Protein AF-A0A445BKX5-F1 (afdb_monomer)

Mean predicted aligned error: 14.9 Å

pLDDT: mean 77.37, std 14.46, range [34.22, 92.5]

Structure (mmCIF, N/CA/C/O backbone):
data_AF-A0A445BKX5-F1
#
_entry.id   AF-A0A445BKX5-F1
#
loop_
_atom_site.group_PDB
_atom_site.id
_atom_site.type_symbol
_atom_site.label_atom_id
_atom_site.label_alt_id
_atom_site.label_comp_id
_atom_site.label_asym_id
_atom_site.label_entity_id
_atom_site.label_seq_id
_atom_site.pdbx_PDB_ins_code
_atom_site.Cartn_x
_atom_site.Cartn_y
_atom_site.Cartn_z
_atom_site.occupancy
_atom_site.B_iso_or_equiv
_atom_site.auth_seq_id
_atom_site.auth_comp_id
_atom_site.auth_asym_id
_atom_site.auth_atom_id
_atom_site.pdbx_PDB_model_num
ATOM 1 N N . MET A 1 1 ? -9.440 -12.036 -22.741 1.00 44.53 1 MET A N 1
ATOM 2 C CA . MET A 1 1 ? -8.259 -11.170 -22.621 1.00 44.53 1 MET A CA 1
ATOM 3 C C . MET A 1 1 ? -8.048 -10.610 -24.005 1.00 44.53 1 MET A C 1
ATOM 5 O O . MET A 1 1 ? -7.624 -11.341 -24.894 1.00 44.53 1 MET A O 1
ATOM 9 N N . GLU A 1 2 ? -8.557 -9.405 -24.218 1.00 34.22 2 GLU A N 1
ATOM 10 C CA . GLU A 1 2 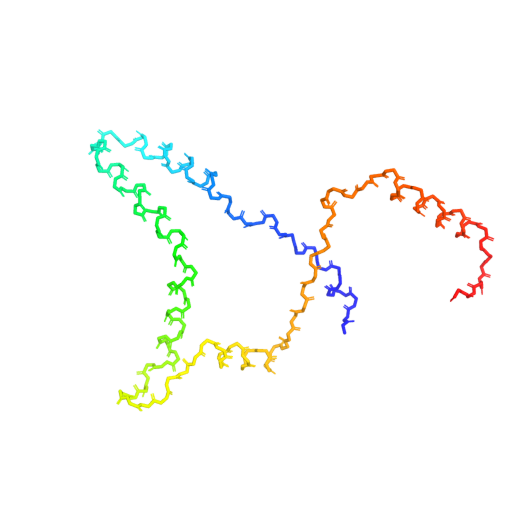? -8.440 -8.712 -25.499 1.00 34.22 2 GLU A CA 1
ATOM 11 C C . GLU A 1 2 ? -6.980 -8.269 -25.677 1.00 34.22 2 GLU A C 1
ATOM 13 O O . GLU A 1 2 ? -6.306 -7.939 -24.702 1.00 34.22 2 GLU A O 1
ATOM 18 N N . LEU A 1 3 ? -6.477 -8.275 -26.915 1.00 40.78 3 LEU A N 1
ATOM 19 C CA . LEU A 1 3 ? -5.092 -7.901 -27.263 1.00 40.78 3 LEU A CA 1
ATOM 20 C C . LEU A 1 3 ? -4.690 -6.498 -26.772 1.00 40.78 3 LEU A C 1
ATOM 22 O O . LEU A 1 3 ? -3.509 -6.222 -26.595 1.00 40.78 3 LEU A O 1
ATOM 26 N N . GLU A 1 4 ? -5.673 -5.636 -26.529 1.00 47.19 4 GLU A N 1
ATOM 27 C CA . GLU A 1 4 ? -5.508 -4.273 -26.022 1.00 47.19 4 GLU A CA 1
ATOM 28 C C . GLU A 1 4 ? -5.044 -4.233 -24.552 1.00 47.19 4 GLU A C 1
ATOM 30 O O . GLU A 1 4 ? -4.301 -3.340 -24.163 1.00 47.19 4 GLU A O 1
ATOM 35 N N . GLU A 1 5 ? -5.389 -5.245 -23.750 1.00 51.12 5 GLU A N 1
ATOM 36 C CA . GLU A 1 5 ? -5.005 -5.353 -22.332 1.00 51.12 5 GLU A CA 1
ATOM 37 C C . GLU A 1 5 ? -3.547 -5.823 -22.160 1.00 51.12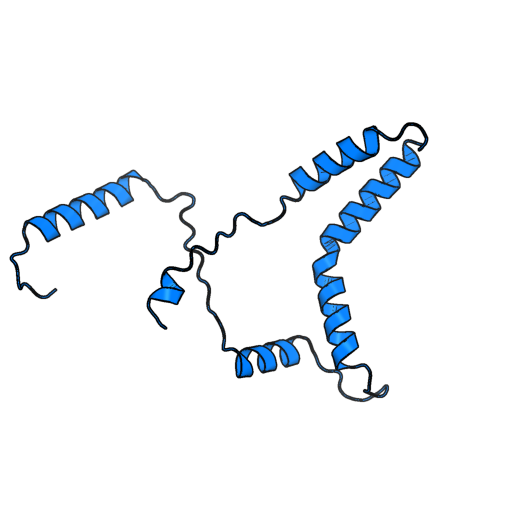 5 GLU A C 1
ATOM 39 O O . GLU A 1 5 ? -2.882 -5.486 -21.187 1.00 51.12 5 GLU A O 1
ATOM 44 N N . VAL A 1 6 ? -3.021 -6.565 -23.143 1.00 48.47 6 VAL A N 1
ATOM 45 C CA . VAL A 1 6 ? -1.618 -7.025 -23.191 1.00 48.47 6 VAL A CA 1
ATOM 46 C C . VAL A 1 6 ? -0.668 -5.901 -23.621 1.00 48.47 6 VAL A C 1
ATOM 48 O O . VAL A 1 6 ? 0.519 -5.940 -23.309 1.00 48.47 6 VAL A O 1
ATOM 51 N N . LEU A 1 7 ? -1.191 -4.904 -24.336 1.00 44.88 7 LEU A N 1
ATOM 52 C CA . LEU A 1 7 ? -0.441 -3.761 -24.856 1.00 44.88 7 LEU A CA 1
ATOM 53 C C . LEU A 1 7 ? -0.597 -2.505 -23.994 1.00 44.88 7 LEU A C 1
ATOM 55 O O . LEU A 1 7 ? -0.148 -1.439 -24.408 1.00 44.88 7 LEU A O 1
ATOM 59 N N . SER A 1 8 ? -1.230 -2.591 -22.818 1.00 51.66 8 SER A N 1
ATOM 60 C CA . SER A 1 8 ? -1.299 -1.432 -21.934 1.00 51.66 8 SER A CA 1
ATOM 61 C C . SER A 1 8 ? 0.110 -1.098 -21.434 1.00 51.66 8 SER A C 1
ATOM 63 O O . SER A 1 8 ? 0.664 -1.821 -20.605 1.00 51.66 8 SER A O 1
ATOM 65 N N . GLU A 1 9 ? 0.671 0.004 -21.930 1.00 46.50 9 GLU A N 1
ATOM 66 C CA . GLU A 1 9 ? 1.935 0.633 -21.512 1.00 46.50 9 GLU A CA 1
ATOM 67 C C . GLU A 1 9 ? 1.814 1.268 -20.112 1.00 46.50 9 GLU A C 1
ATOM 69 O O . GLU A 1 9 ? 2.219 2.404 -19.881 1.00 46.50 9 GLU A O 1
ATOM 74 N N . GLY A 1 10 ? 1.176 0.566 -19.174 1.00 52.53 10 GLY A N 1
ATOM 75 C CA . GLY A 1 10 ? 1.122 0.967 -17.776 1.00 52.53 10 GLY A CA 1
ATOM 76 C C . GLY A 1 10 ? 2.512 0.833 -17.174 1.00 52.53 10 GLY A C 1
ATOM 77 O O . GLY A 1 10 ? 2.877 -0.239 -16.695 1.00 52.53 10 GLY A O 1
ATOM 78 N N . ASP A 1 11 ? 3.282 1.909 -17.267 1.00 53.28 11 ASP A N 1
ATOM 79 C CA . ASP A 1 11 ? 4.617 2.017 -16.711 1.00 53.28 11 ASP A CA 1
ATOM 80 C C . ASP A 1 11 ? 4.562 2.062 -15.177 1.00 53.28 11 ASP A C 1
ATOM 82 O O . ASP A 1 11 ? 3.768 2.787 -14.577 1.00 53.28 11 ASP A O 1
ATOM 86 N N . SER A 1 12 ? 5.400 1.246 -14.542 1.00 52.16 12 SER A N 1
ATOM 87 C CA . SER A 1 12 ? 5.562 1.183 -13.088 1.00 52.16 12 SER A CA 1
ATOM 88 C C . SER A 1 12 ? 6.528 2.240 -12.541 1.00 52.16 12 SER A C 1
ATOM 90 O O . SER A 1 12 ? 6.786 2.243 -11.343 1.00 52.16 12 SER A O 1
ATOM 92 N N . GLU A 1 13 ? 7.085 3.107 -13.391 1.00 50.38 13 GLU A N 1
ATOM 93 C CA . GLU A 1 13 ? 8.010 4.182 -12.996 1.00 50.38 13 GLU A CA 1
ATOM 94 C C . GLU A 1 13 ? 7.373 5.307 -12.156 1.00 50.38 13 GLU A C 1
ATOM 96 O O . GLU A 1 13 ? 8.095 6.144 -11.623 1.00 50.38 13 GLU A O 1
ATOM 101 N N . ASP A 1 14 ? 6.048 5.328 -11.969 1.00 56.84 14 ASP A N 1
ATOM 102 C CA . ASP A 1 14 ? 5.364 6.363 -11.170 1.00 56.84 14 ASP A CA 1
ATOM 103 C C . ASP A 1 14 ? 5.381 6.074 -9.648 1.00 56.84 14 ASP A C 1
ATOM 105 O O . ASP A 1 14 ? 4.642 6.687 -8.869 1.00 56.84 14 ASP A O 1
ATOM 109 N N . GLU A 1 15 ? 6.206 5.120 -9.192 1.00 63.03 15 GLU A N 1
ATOM 110 C CA . GLU A 1 15 ? 6.451 4.936 -7.761 1.00 63.03 15 GLU A CA 1
ATOM 111 C C . GLU A 1 15 ? 7.273 6.111 -7.222 1.00 63.03 15 GLU A C 1
ATOM 113 O O . GLU A 1 15 ? 8.364 6.424 -7.697 1.00 63.03 15 GLU A O 1
ATOM 118 N N . VAL A 1 16 ? 6.728 6.789 -6.211 1.00 63.41 16 VAL A N 1
ATOM 119 C CA . VAL A 1 16 ? 7.408 7.898 -5.542 1.00 63.41 16 VAL A CA 1
ATOM 120 C C . VAL A 1 16 ? 8.650 7.346 -4.847 1.00 63.41 16 VAL A C 1
ATOM 122 O O . VAL A 1 16 ? 8.537 6.647 -3.843 1.00 63.41 16 VAL A O 1
ATOM 125 N N . ASP A 1 17 ? 9.827 7.676 -5.375 1.00 76.31 17 ASP A N 1
ATOM 126 C CA . ASP A 1 17 ? 11.106 7.352 -4.749 1.00 76.31 17 ASP A CA 1
ATOM 127 C C . ASP A 1 17 ? 11.196 8.050 -3.380 1.00 76.31 17 ASP A C 1
ATOM 129 O O . ASP A 1 17 ? 11.278 9.281 -3.276 1.00 76.31 17 ASP A O 1
ATOM 133 N N . ASP A 1 18 ? 11.146 7.242 -2.318 1.00 74.25 18 ASP A N 1
ATOM 134 C CA . ASP A 1 18 ? 11.192 7.695 -0.929 1.00 74.25 18 ASP A CA 1
ATOM 135 C C . ASP A 1 18 ? 12.467 8.507 -0.627 1.00 74.25 18 ASP A C 1
ATOM 137 O O . ASP A 1 18 ? 12.414 9.447 0.172 1.00 74.25 18 ASP A O 1
ATOM 141 N N . GLU A 1 19 ? 13.602 8.197 -1.270 1.00 79.00 19 GLU A N 1
ATOM 142 C CA . GLU A 1 19 ? 14.866 8.919 -1.080 1.00 79.00 19 GLU A CA 1
ATOM 143 C C . GLU A 1 19 ? 14.819 10.302 -1.736 1.00 79.00 19 GLU A C 1
ATOM 145 O O . GLU A 1 19 ? 15.239 11.300 -1.136 1.00 79.00 19 GLU A O 1
ATOM 150 N N . VAL A 1 20 ? 14.256 10.385 -2.944 1.00 81.44 20 VAL A N 1
ATOM 151 C CA . VAL A 1 20 ? 14.045 11.660 -3.645 1.00 81.44 20 VAL A CA 1
ATOM 152 C C . VAL A 1 20 ? 13.055 12.533 -2.872 1.00 81.44 20 VAL A C 1
ATOM 154 O O . VAL A 1 20 ? 13.325 13.716 -2.644 1.00 81.44 20 VAL A O 1
ATOM 157 N N . ALA A 1 21 ? 11.950 11.956 -2.394 1.00 81.69 21 ALA A N 1
ATOM 158 C CA . ALA A 1 21 ? 10.949 12.665 -1.602 1.00 81.69 21 ALA A CA 1
ATOM 159 C C . ALA A 1 21 ? 11.518 13.193 -0.272 1.00 81.69 21 ALA A C 1
ATOM 161 O O . ALA A 1 21 ? 11.235 14.331 0.122 1.00 81.69 21 ALA A O 1
ATOM 162 N N . ASP A 1 22 ? 12.348 12.398 0.413 1.00 84.31 22 ASP A N 1
ATOM 163 C CA . ASP A 1 22 ? 13.049 12.819 1.629 1.00 84.31 22 ASP A CA 1
ATOM 164 C C . ASP A 1 22 ? 14.040 13.964 1.333 1.00 84.31 22 ASP A C 1
ATOM 166 O O . ASP A 1 22 ? 14.113 14.942 2.089 1.00 84.31 22 ASP A O 1
ATOM 170 N N . PHE A 1 23 ? 14.764 13.905 0.210 1.00 84.50 23 PHE A N 1
ATOM 171 C CA . PHE A 1 23 ? 15.712 14.948 -0.190 1.00 84.50 23 PHE A CA 1
ATOM 172 C C . PHE A 1 23 ? 15.026 16.279 -0.533 1.00 84.50 23 PHE A C 1
ATOM 174 O O . PHE A 1 23 ? 15.435 17.345 -0.053 1.00 84.50 23 PHE A O 1
ATOM 181 N N . GLU A 1 24 ? 13.969 16.238 -1.344 1.00 85.50 24 GLU A N 1
ATOM 182 C CA . GLU A 1 24 ? 13.188 17.424 -1.700 1.00 85.50 24 GLU A CA 1
ATOM 183 C C . GLU A 1 24 ? 12.562 18.081 -0.471 1.00 85.50 24 GLU A C 1
ATOM 185 O O . GLU A 1 24 ? 12.540 19.312 -0.350 1.00 85.50 24 GLU A O 1
ATOM 190 N N . GLU A 1 25 ? 12.106 17.270 0.480 1.00 84.88 25 GLU A N 1
ATOM 191 C CA . GLU A 1 25 ? 11.577 17.757 1.739 1.00 84.88 25 GLU A CA 1
ATOM 192 C C . GLU A 1 25 ? 12.639 18.473 2.579 1.00 84.88 25 GLU A C 1
ATOM 194 O O . GLU A 1 25 ? 12.387 19.578 3.065 1.00 84.88 25 GLU A O 1
ATOM 199 N N . LEU A 1 26 ? 13.827 17.888 2.742 1.00 86.94 26 LEU A N 1
ATOM 200 C CA . LEU A 1 26 ? 14.914 18.521 3.491 1.00 86.94 26 LEU A CA 1
ATOM 201 C C . LEU A 1 26 ? 15.321 19.853 2.856 1.00 86.94 26 LEU A C 1
ATOM 203 O O . LEU A 1 26 ? 15.510 20.848 3.564 1.00 86.94 26 LEU A O 1
ATOM 207 N N . ARG A 1 27 ? 15.378 19.906 1.520 1.00 87.50 27 ARG A N 1
ATOM 208 C CA . ARG A 1 27 ? 15.623 21.145 0.772 1.00 87.50 27 ARG A CA 1
ATOM 209 C C . ARG A 1 27 ? 14.527 22.180 1.029 1.00 87.50 27 ARG A C 1
ATOM 211 O O . ARG A 1 27 ? 14.830 23.344 1.289 1.00 87.50 27 ARG A O 1
ATOM 218 N N . ARG A 1 28 ? 13.258 21.769 0.992 1.00 88.25 28 ARG A N 1
ATOM 219 C CA . ARG A 1 28 ? 12.108 22.645 1.252 1.00 88.25 28 ARG A CA 1
ATOM 220 C C . ARG A 1 28 ? 12.105 23.170 2.686 1.00 88.25 28 ARG A C 1
ATOM 222 O O . ARG A 1 28 ? 11.868 24.357 2.890 1.00 88.25 28 ARG A O 1
ATOM 229 N N . LEU A 1 29 ? 12.391 22.314 3.666 1.00 87.12 29 LEU A N 1
ATOM 230 C CA . LEU A 1 29 ? 12.448 22.683 5.081 1.00 87.12 29 LEU A CA 1
ATOM 231 C C . LEU A 1 29 ? 13.637 23.603 5.394 1.00 87.12 29 LEU A C 1
ATOM 233 O O . LEU A 1 29 ? 13.545 24.476 6.261 1.00 87.12 29 LEU A O 1
ATOM 237 N N . GLY A 1 30 ? 14.739 23.447 4.657 1.00 86.12 30 GLY A N 1
ATOM 238 C CA . GLY A 1 30 ? 15.905 24.324 4.724 1.00 86.12 30 GLY A CA 1
ATOM 239 C C . GLY A 1 30 ? 15.559 25.794 4.485 1.00 86.12 30 GLY A C 1
ATOM 240 O O . GLY A 1 30 ? 16.030 26.641 5.240 1.00 86.12 30 GLY A O 1
ATOM 241 N N . ASN A 1 31 ? 14.656 26.069 3.539 1.00 89.38 31 ASN A N 1
ATOM 242 C CA . ASN A 1 31 ? 14.279 27.419 3.101 1.00 89.38 31 ASN A CA 1
ATOM 243 C C . ASN A 1 31 ? 13.389 28.210 4.084 1.00 89.38 31 ASN A C 1
ATOM 245 O O . ASN A 1 31 ? 13.045 29.352 3.793 1.00 89.38 31 ASN A O 1
ATOM 249 N N . PHE A 1 32 ? 12.960 27.633 5.213 1.00 87.25 32 PHE A N 1
ATOM 250 C CA . PHE A 1 32 ? 12.173 28.378 6.205 1.00 87.25 32 PHE A CA 1
ATOM 251 C C . PHE A 1 32 ? 13.078 29.135 7.179 1.00 87.25 32 PHE A C 1
ATOM 253 O O . PHE A 1 32 ? 13.727 28.527 8.029 1.00 87.25 32 PHE A O 1
ATOM 260 N N . ASP A 1 33 ? 13.078 30.462 7.111 1.00 86.00 33 ASP A N 1
ATOM 261 C CA . ASP A 1 33 ? 13.927 31.304 7.969 1.00 86.00 33 ASP A CA 1
ATOM 262 C C . ASP A 1 33 ? 13.338 31.527 9.374 1.00 86.00 33 ASP A C 1
ATOM 264 O O . ASP A 1 33 ? 14.049 31.866 10.317 1.00 86.00 33 ASP A O 1
ATOM 268 N N . ASN A 1 34 ? 12.030 31.313 9.531 1.00 89.38 34 ASN A N 1
ATOM 269 C CA . ASN A 1 34 ? 11.268 31.569 10.755 1.00 89.38 34 ASN A CA 1
A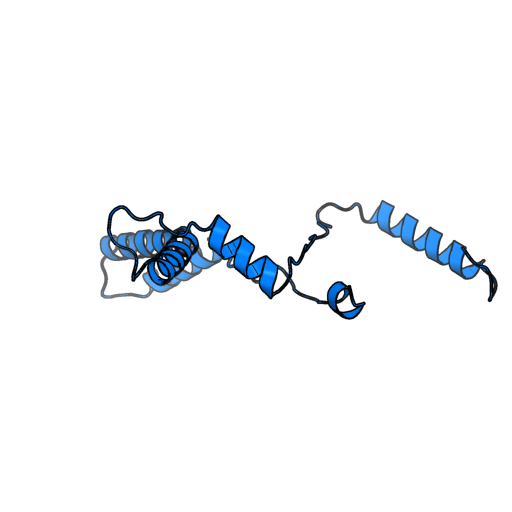TOM 270 C C . ASN A 1 34 ? 10.984 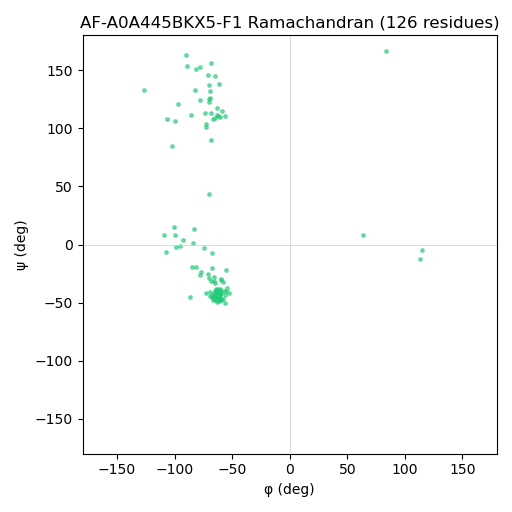30.311 11.595 1.00 89.38 34 ASN A C 1
ATOM 272 O O . ASN A 1 34 ? 10.117 30.348 12.465 1.00 89.38 34 ASN A O 1
ATOM 276 N N . VAL A 1 35 ? 11.680 29.203 11.326 1.00 87.88 35 VAL A N 1
ATOM 277 C CA . VAL A 1 35 ? 11.470 27.909 11.992 1.00 87.88 35 VAL A CA 1
ATOM 278 C C . VAL A 1 35 ? 12.794 27.408 12.557 1.00 87.88 35 VAL A C 1
ATOM 280 O O . VAL A 1 35 ? 13.821 27.412 11.875 1.00 87.88 35 VAL A O 1
ATOM 283 N N . THR A 1 36 ? 12.786 26.955 13.807 1.00 92.50 36 THR A N 1
ATOM 284 C CA . THR A 1 36 ? 13.979 26.411 14.463 1.00 92.50 36 THR A CA 1
ATOM 285 C C . THR A 1 36 ? 14.404 25.075 13.845 1.00 92.50 36 THR A C 1
ATOM 287 O O . THR A 1 36 ? 13.597 24.320 13.301 1.00 92.50 36 THR A O 1
ATOM 290 N N . ASN A 1 37 ? 15.683 24.714 13.981 1.00 89.31 37 ASN A N 1
ATOM 291 C CA . ASN A 1 37 ? 16.184 23.421 13.490 1.00 89.31 37 ASN A CA 1
ATOM 292 C C . ASN A 1 37 ? 15.480 22.216 14.144 1.00 89.31 37 ASN A C 1
ATOM 294 O O . ASN A 1 37 ? 15.333 21.171 13.513 1.00 89.31 37 ASN A O 1
ATOM 298 N N . ALA A 1 38 ? 15.028 22.357 15.395 1.00 90.94 38 ALA A N 1
ATOM 299 C CA . ALA A 1 38 ? 14.280 21.316 16.095 1.00 90.94 38 ALA A CA 1
ATOM 300 C C . ALA A 1 38 ? 12.882 21.112 15.490 1.00 90.94 38 ALA A C 1
ATOM 302 O O . ALA A 1 38 ? 12.481 19.974 15.248 1.00 90.94 38 ALA A O 1
ATOM 303 N N . GLU A 1 39 ? 12.171 22.199 15.186 1.00 91.69 39 GLU A N 1
ATOM 304 C CA . GLU A 1 39 ? 10.864 22.149 14.523 1.00 91.69 39 GLU A CA 1
ATOM 305 C C . GLU A 1 39 ? 10.983 21.583 13.107 1.00 91.69 39 GLU A C 1
ATOM 307 O O . GLU A 1 39 ? 10.233 20.678 12.757 1.00 91.69 39 GLU A O 1
ATOM 312 N N . LYS A 1 40 ? 11.986 22.011 12.327 1.00 90.69 40 LYS A N 1
ATOM 313 C CA . LYS A 1 40 ? 12.264 21.435 10.999 1.00 90.69 40 LYS A CA 1
ATOM 314 C C . LYS A 1 40 ? 12.495 19.924 11.075 1.00 90.69 40 LYS A C 1
ATOM 316 O O . LYS A 1 40 ? 11.937 19.173 10.279 1.00 90.69 40 LYS A O 1
ATOM 321 N N . LYS A 1 41 ? 13.270 19.462 12.064 1.00 90.06 41 LYS A N 1
ATOM 322 C CA . LYS A 1 41 ? 13.508 18.028 12.286 1.00 90.06 41 LYS A CA 1
ATOM 323 C C . LYS A 1 41 ? 12.216 17.287 12.628 1.00 90.06 41 LYS A C 1
ATOM 325 O O . LYS A 1 41 ? 11.992 16.196 12.114 1.00 90.06 41 LYS A O 1
ATOM 330 N N . PHE A 1 42 ? 11.367 17.869 13.473 1.00 92.12 42 PHE A N 1
ATOM 331 C CA . PHE A 1 42 ? 10.063 17.293 13.796 1.00 92.12 42 PHE A CA 1
ATOM 332 C C . PHE A 1 42 ? 9.158 17.203 12.563 1.00 92.12 42 PHE A C 1
ATOM 334 O O . PHE A 1 42 ? 8.585 16.148 12.313 1.00 92.12 42 PHE A O 1
ATOM 341 N N . MET A 1 43 ? 9.082 18.272 11.767 1.00 91.00 43 MET A N 1
ATOM 342 C CA . MET A 1 43 ? 8.291 18.314 10.534 1.00 91.00 43 MET A CA 1
ATOM 343 C C . MET A 1 43 ? 8.721 17.225 9.551 1.00 91.00 43 MET A C 1
ATOM 345 O O . MET A 1 43 ? 7.871 16.488 9.065 1.00 91.00 43 MET A O 1
ATOM 349 N N . HIS A 1 44 ? 10.027 17.069 9.324 1.00 89.12 44 HIS A N 1
ATOM 350 C CA . HIS A 1 44 ? 10.549 16.020 8.450 1.00 89.12 44 HIS A CA 1
ATOM 351 C C . HIS A 1 44 ? 10.199 14.613 8.955 1.00 89.12 44 HIS A C 1
ATOM 353 O O . HIS A 1 44 ? 9.674 13.795 8.203 1.00 89.12 44 HIS A O 1
ATOM 359 N N . MET A 1 45 ? 10.426 14.335 10.247 1.00 89.62 45 MET A N 1
ATOM 360 C CA . MET A 1 45 ? 10.075 13.035 10.835 1.00 89.62 45 MET A CA 1
ATOM 361 C C . MET A 1 45 ? 8.573 12.748 10.718 1.00 89.62 45 MET A C 1
ATOM 363 O O . MET A 1 45 ? 8.183 11.627 10.401 1.00 89.62 45 MET A O 1
ATOM 367 N N . TRP A 1 46 ? 7.731 13.757 10.954 1.00 88.88 46 TRP A N 1
ATOM 368 C CA . TRP A 1 46 ? 6.280 13.632 10.859 1.00 88.88 46 TRP A CA 1
ATOM 369 C C . TRP A 1 46 ? 5.820 13.363 9.425 1.00 88.88 46 TRP A C 1
ATOM 371 O O . TRP A 1 46 ? 5.042 12.446 9.184 1.00 88.88 46 TRP A O 1
ATOM 381 N N . ASN A 1 47 ? 6.328 14.114 8.457 1.00 87.69 47 ASN A N 1
ATOM 382 C CA . ASN A 1 47 ? 5.940 13.959 7.061 1.00 87.69 47 ASN A CA 1
ATOM 383 C C . ASN A 1 47 ? 6.447 12.639 6.463 1.00 87.69 47 ASN A C 1
ATOM 385 O O . ASN A 1 47 ? 5.678 11.963 5.783 1.00 87.69 47 ASN A O 1
ATOM 389 N N . SER A 1 48 ? 7.680 12.223 6.777 1.00 87.06 48 SER A N 1
ATOM 390 C CA . SER A 1 48 ? 8.204 10.902 6.391 1.00 87.06 48 SER A CA 1
ATOM 391 C C . SER A 1 48 ? 7.356 9.773 6.988 1.00 87.06 48 SER A C 1
ATOM 393 O O . SER A 1 48 ? 6.992 8.822 6.296 1.00 87.06 48 SER A O 1
ATOM 395 N N . PHE A 1 49 ? 6.938 9.907 8.252 1.00 86.00 49 PHE A N 1
ATOM 396 C CA . PHE A 1 49 ? 6.019 8.956 8.877 1.00 86.00 49 PHE A CA 1
ATOM 397 C C . PHE A 1 49 ? 4.667 8.887 8.152 1.00 86.00 49 PHE A C 1
ATOM 399 O O . PHE A 1 49 ? 4.187 7.792 7.859 1.00 86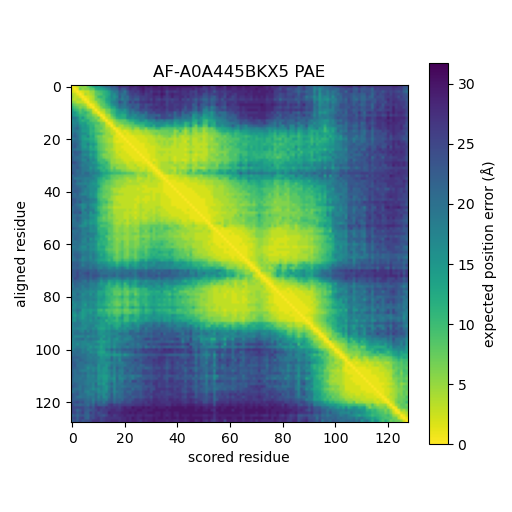.00 49 PHE A O 1
ATOM 406 N N . ILE A 1 50 ? 4.061 10.033 7.832 1.00 84.62 50 ILE A N 1
ATOM 407 C CA . ILE A 1 50 ? 2.768 10.073 7.141 1.00 84.62 50 ILE A CA 1
ATOM 408 C C . ILE A 1 50 ? 2.861 9.451 5.745 1.00 84.62 50 ILE A C 1
ATOM 410 O O . ILE A 1 50 ? 1.991 8.648 5.412 1.00 84.62 50 ILE A O 1
ATOM 414 N N . ARG A 1 51 ? 3.913 9.749 4.968 1.00 83.00 51 ARG A N 1
ATOM 415 C CA . ARG A 1 51 ? 4.139 9.127 3.650 1.00 83.00 51 ARG A CA 1
ATOM 416 C C . ARG A 1 51 ? 4.186 7.602 3.760 1.00 83.00 51 ARG A C 1
ATOM 418 O O . ARG A 1 51 ? 3.407 6.912 3.109 1.00 83.00 51 ARG A O 1
ATOM 425 N N . LYS A 1 52 ? 4.986 7.079 4.693 1.00 83.69 52 LYS A N 1
ATOM 426 C CA . LYS A 1 52 ? 5.153 5.627 4.894 1.00 83.69 52 LYS A CA 1
ATOM 427 C C . LYS A 1 52 ? 3.887 4.916 5.378 1.00 83.69 52 LYS A C 1
ATOM 429 O O . LYS A 1 52 ? 3.714 3.729 5.127 1.00 83.69 52 LYS A O 1
ATOM 434 N N . GLN A 1 53 ? 3.000 5.608 6.094 1.00 85.81 53 GLN A N 1
ATOM 435 C CA . GLN A 1 53 ? 1.768 5.021 6.643 1.00 85.81 53 GLN A CA 1
ATOM 436 C C . GLN A 1 53 ? 0.516 5.304 5.800 1.00 85.81 53 GLN A C 1
ATOM 438 O O . GLN A 1 53 ? -0.569 4.816 6.130 1.00 85.81 53 GLN A O 1
ATOM 443 N N . GLN A 1 54 ? 0.634 6.068 4.711 1.00 82.81 54 GLN A N 1
ATOM 444 C CA . GLN A 1 54 ? -0.502 6.537 3.915 1.00 82.81 54 GLN A CA 1
ATOM 445 C C . GLN A 1 54 ? -1.375 5.386 3.397 1.00 82.81 54 GLN A C 1
ATOM 447 O O . GLN A 1 54 ? -2.602 5.470 3.465 1.00 82.81 54 GLN A O 1
ATOM 452 N N . ALA A 1 55 ? -0.762 4.281 2.964 1.00 82.75 55 ALA A N 1
ATOM 453 C CA . ALA A 1 55 ? -1.484 3.100 2.496 1.00 82.75 55 ALA A CA 1
ATOM 454 C C . ALA A 1 55 ? -2.354 2.468 3.599 1.00 82.75 55 ALA A C 1
ATOM 456 O O . ALA A 1 55 ? -3.514 2.122 3.369 1.00 82.75 55 ALA A O 1
ATOM 457 N N . VAL A 1 56 ? -1.826 2.365 4.823 1.00 86.38 56 VAL A N 1
ATOM 458 C CA . VAL A 1 56 ? -2.553 1.809 5.976 1.00 86.38 56 VAL A CA 1
ATOM 459 C C . VAL A 1 56 ? -3.738 2.703 6.337 1.00 86.38 56 VAL A C 1
ATOM 461 O O . VAL A 1 56 ? -4.853 2.216 6.524 1.00 86.38 56 VAL A O 1
ATOM 464 N N . LEU A 1 57 ? -3.522 4.020 6.388 1.00 87.12 57 LEU A N 1
ATOM 465 C CA . LEU A 1 57 ? -4.572 4.995 6.690 1.00 87.12 57 LEU A CA 1
ATOM 466 C C . LEU A 1 57 ? -5.674 5.008 5.623 1.00 87.12 57 LEU A C 1
ATOM 468 O O . LEU A 1 57 ? -6.856 5.089 5.965 1.00 87.12 57 LEU A O 1
ATOM 472 N N . ALA A 1 58 ? -5.308 4.877 4.347 1.00 87.06 58 ALA A N 1
ATOM 473 C CA . ALA A 1 58 ? -6.265 4.773 3.252 1.00 87.06 58 ALA A CA 1
ATOM 474 C C . ALA A 1 58 ? -7.167 3.538 3.414 1.00 87.06 58 ALA A C 1
ATOM 476 O O . ALA A 1 58 ? -8.394 3.660 3.377 1.00 87.06 58 ALA A O 1
ATOM 477 N N . TRP A 1 59 ? -6.588 2.366 3.693 1.00 88.88 59 TRP A N 1
ATOM 478 C CA . TRP A 1 59 ? -7.363 1.149 3.946 1.00 88.88 59 TRP A CA 1
ATOM 479 C C . TRP A 1 59 ? -8.258 1.259 5.179 1.00 88.88 59 TRP A C 1
ATOM 481 O O . TRP A 1 59 ? -9.419 0.852 5.128 1.00 88.88 59 TRP A O 1
ATOM 491 N N . LEU A 1 60 ? -7.767 1.854 6.269 1.00 89.25 60 LEU A N 1
ATOM 492 C CA . LEU A 1 60 ? -8.585 2.100 7.457 1.00 89.25 60 LEU A CA 1
ATOM 493 C C . LEU A 1 60 ? -9.780 3.009 7.148 1.00 89.25 60 LEU A C 1
ATOM 495 O O . LEU A 1 60 ? -10.876 2.739 7.633 1.00 89.25 60 LEU A O 1
ATOM 499 N N . SER A 1 61 ? -9.603 4.030 6.306 1.00 89.69 61 SER A N 1
ATOM 500 C CA . SER A 1 61 ? -10.695 4.903 5.853 1.00 89.69 61 SER A CA 1
ATOM 501 C C . SER A 1 61 ? -11.766 4.132 5.068 1.00 89.69 61 SER A C 1
ATOM 503 O O . SER A 1 61 ? -12.961 4.273 5.340 1.00 89.69 61 SER A O 1
ATOM 505 N N . ILE A 1 62 ? -11.351 3.252 4.149 1.00 90.19 62 ILE A N 1
ATOM 506 C CA . ILE A 1 62 ? -12.263 2.411 3.354 1.00 90.19 62 ILE A CA 1
ATOM 507 C C . ILE A 1 62 ? -13.047 1.454 4.262 1.00 90.19 62 ILE A C 1
ATOM 509 O O . ILE A 1 62 ? -14.277 1.394 4.199 1.00 90.19 62 ILE A O 1
ATOM 513 N N . ILE A 1 63 ? -12.356 0.738 5.153 1.00 90.25 63 ILE A N 1
ATOM 514 C CA . ILE A 1 63 ? -12.984 -0.198 6.100 1.00 90.25 63 ILE A CA 1
ATOM 515 C C . ILE A 1 63 ? -13.933 0.544 7.042 1.00 90.25 63 ILE A C 1
ATOM 517 O O . ILE A 1 63 ? -15.024 0.049 7.331 1.00 90.25 63 ILE A O 1
ATOM 521 N N . ALA A 1 64 ? -13.533 1.726 7.520 1.00 90.00 64 ALA A N 1
ATOM 522 C CA . ALA A 1 64 ? -14.373 2.560 8.363 1.00 90.00 64 ALA A CA 1
ATOM 523 C C . ALA A 1 64 ? -15.654 2.946 7.623 1.00 90.00 64 ALA A C 1
ATOM 525 O O . ALA A 1 64 ? -16.723 2.821 8.207 1.00 90.00 64 ALA A O 1
ATOM 526 N N . HIS A 1 65 ? -15.571 3.332 6.342 1.00 88.94 65 HIS A N 1
ATOM 527 C CA . HIS A 1 65 ? -16.739 3.633 5.513 1.00 88.94 65 HIS A CA 1
ATOM 528 C C . HIS A 1 65 ? -17.693 2.443 5.378 1.00 88.94 65 HIS A C 1
ATOM 530 O O . HIS A 1 65 ? -18.889 2.604 5.599 1.00 88.94 65 HIS A O 1
ATOM 536 N N . HIS A 1 66 ? -17.170 1.256 5.075 1.00 86.56 66 HIS A N 1
ATOM 537 C CA . HIS A 1 66 ? -17.976 0.041 4.921 1.00 86.56 66 HIS A CA 1
ATOM 538 C C . HIS A 1 66 ? -18.615 -0.456 6.230 1.00 86.56 66 HIS A C 1
ATOM 540 O O . HIS A 1 66 ? -19.581 -1.214 6.192 1.00 86.56 66 HIS A O 1
ATOM 546 N N . ASN A 1 67 ? -18.096 -0.045 7.391 1.00 87.81 67 ASN A N 1
ATOM 547 C CA . ASN A 1 67 ? -18.582 -0.486 8.699 1.00 87.81 67 ASN A CA 1
ATOM 548 C C . ASN A 1 67 ? -19.326 0.598 9.501 1.00 87.81 67 ASN A C 1
ATOM 550 O O . ASN A 1 67 ? -19.646 0.349 10.661 1.00 87.81 67 ASN A O 1
ATOM 554 N N . LYS A 1 68 ? -19.630 1.770 8.917 1.00 84.69 68 LYS A N 1
ATOM 555 C CA . LYS A 1 68 ? -20.276 2.903 9.622 1.00 84.69 68 LYS A CA 1
ATOM 556 C C . LYS A 1 68 ? -21.582 2.534 10.326 1.00 84.69 68 LYS A C 1
ATOM 558 O O . LYS A 1 68 ? -21.835 3.023 11.422 1.00 84.69 68 LYS A O 1
ATOM 563 N N . ASP A 1 69 ? -22.375 1.665 9.708 1.00 85.06 69 ASP A N 1
ATOM 564 C CA . ASP A 1 69 ? -23.711 1.305 10.192 1.00 85.06 69 ASP A CA 1
ATOM 565 C C . ASP A 1 69 ? -23.723 0.026 11.046 1.00 85.06 69 ASP A C 1
ATOM 567 O O . ASP A 1 69 ? -24.775 -0.380 11.547 1.00 85.06 69 ASP A O 1
ATOM 571 N N . LYS A 1 70 ? -22.563 -0.622 11.239 1.00 81.19 70 LYS A N 1
ATOM 572 C CA . LYS A 1 70 ? -22.463 -1.850 12.036 1.00 81.19 70 LYS A CA 1
ATOM 573 C C . LYS A 1 70 ? -22.366 -1.534 13.517 1.00 81.19 70 LYS A C 1
ATOM 575 O O . LYS A 1 70 ? -21.565 -0.707 13.952 1.00 81.19 70 LYS A O 1
ATOM 580 N N . LYS A 1 71 ? -23.160 -2.237 14.320 1.00 78.69 71 LYS A N 1
ATOM 581 C CA . LYS A 1 71 ? -23.134 -2.081 15.778 1.00 78.69 71 LYS A CA 1
ATOM 582 C C . LYS A 1 71 ? -21.938 -2.808 16.386 1.00 78.69 71 LYS A C 1
ATOM 584 O O . LYS A 1 71 ? -21.463 -3.818 15.864 1.00 78.69 71 LYS A O 1
ATOM 589 N N . ALA A 1 72 ? -21.478 -2.315 17.535 1.00 72.31 72 ALA A N 1
ATOM 590 C CA . ALA A 1 72 ? -20.429 -2.968 18.307 1.00 72.31 72 ALA A CA 1
ATOM 591 C C . ALA A 1 72 ? -20.867 -4.396 18.688 1.00 72.31 72 ALA A C 1
ATOM 593 O O . ALA A 1 72 ? -21.837 -4.574 19.423 1.00 72.31 72 ALA A O 1
ATOM 594 N N . GLY A 1 73 ? -20.165 -5.400 18.156 1.00 76.50 73 GLY A N 1
ATOM 595 C CA . GLY A 1 73 ? -20.475 -6.824 18.335 1.00 76.50 73 GLY A CA 1
ATOM 596 C C . GLY A 1 73 ? -20.922 -7.544 17.058 1.00 76.50 73 GLY A C 1
ATOM 597 O O . GLY A 1 73 ? -20.928 -8.773 17.029 1.00 76.50 73 GLY A O 1
ATOM 598 N N . GLU A 1 74 ? -21.240 -6.816 15.986 1.00 78.06 74 GLU A N 1
ATOM 599 C CA . GLU A 1 74 ? -21.489 -7.410 14.672 1.00 78.06 74 GLU A CA 1
ATOM 600 C C . GLU A 1 74 ? -20.173 -7.689 13.932 1.00 78.06 74 GLU A C 1
ATOM 602 O O . GLU A 1 74 ? -19.165 -7.002 14.119 1.00 78.06 74 GLU A O 1
ATOM 607 N N . LYS A 1 75 ? -20.166 -8.710 13.065 1.00 80.81 75 LYS A N 1
ATOM 608 C CA . LYS A 1 75 ? -18.981 -9.061 12.275 1.00 80.81 75 LYS A CA 1
ATOM 609 C C . LYS A 1 75 ? -18.624 -7.904 11.337 1.00 80.81 75 LYS A C 1
ATOM 611 O O . LYS A 1 75 ? -19.352 -7.632 10.379 1.00 80.81 75 LYS A O 1
ATOM 616 N N . LEU A 1 76 ? -17.494 -7.250 11.592 1.00 84.81 76 LEU A N 1
ATOM 617 C CA . LEU A 1 76 ? -16.958 -6.198 10.730 1.00 84.81 76 LEU A CA 1
ATOM 618 C C . LEU A 1 76 ? -16.566 -6.767 9.361 1.00 84.81 76 LEU A C 1
ATOM 620 O O . LEU A 1 76 ? -16.123 -7.911 9.252 1.00 84.81 76 LEU A O 1
ATOM 624 N N . ILE A 1 77 ? -16.760 -5.965 8.316 1.00 85.69 77 ILE A N 1
ATOM 625 C CA . ILE A 1 77 ? -16.262 -6.254 6.969 1.00 85.69 77 ILE A CA 1
ATOM 626 C C . ILE A 1 77 ? -14.742 -6.125 7.006 1.00 85.69 77 ILE A C 1
ATOM 628 O O . ILE A 1 77 ? -14.223 -5.096 7.448 1.00 85.69 77 ILE A O 1
ATOM 632 N N . SER A 1 78 ? -14.045 -7.175 6.574 1.00 88.19 78 SER A N 1
ATOM 633 C CA . SER A 1 78 ? -12.586 -7.190 6.480 1.00 88.19 78 SER A CA 1
ATOM 634 C C . SER A 1 78 ? -12.107 -6.702 5.112 1.00 88.19 78 SER A C 1
ATOM 636 O O . SER A 1 78 ? -12.859 -6.715 4.138 1.00 88.19 78 SER A O 1
ATOM 638 N N . VAL A 1 79 ? -10.824 -6.341 5.009 1.00 88.19 79 VAL A N 1
ATOM 639 C CA . VAL A 1 79 ? -10.181 -5.998 3.723 1.00 88.19 79 VAL A CA 1
ATOM 640 C C . VAL A 1 79 ? -10.383 -7.102 2.686 1.00 88.19 79 VAL A C 1
ATOM 642 O O . VAL A 1 79 ? -10.683 -6.823 1.531 1.00 88.19 79 VAL A O 1
ATOM 645 N N . VAL A 1 80 ? -10.264 -8.365 3.105 1.00 88.94 80 VAL A N 1
ATOM 646 C CA . VAL A 1 80 ? -10.410 -9.524 2.216 1.00 88.94 80 VAL A CA 1
ATOM 647 C C . VAL A 1 80 ? -11.810 -9.588 1.612 1.00 88.94 80 VAL A C 1
ATOM 649 O O . VAL A 1 80 ? -11.948 -9.939 0.443 1.00 88.94 80 VAL A O 1
ATOM 652 N N . ASP A 1 81 ? -12.837 -9.253 2.392 1.00 90.00 81 ASP A N 1
ATOM 653 C CA . ASP A 1 81 ? -14.218 -9.259 1.912 1.00 90.00 81 ASP A CA 1
ATOM 654 C C . ASP A 1 81 ? -14.427 -8.159 0.859 1.00 90.00 81 ASP A C 1
ATOM 656 O O . ASP A 1 81 ? -14.942 -8.448 -0.219 1.00 90.00 81 ASP A O 1
ATOM 660 N N . VAL A 1 82 ? -13.922 -6.945 1.122 1.00 88.81 82 VAL A N 1
ATOM 661 C CA . VAL A 1 82 ? -13.978 -5.810 0.177 1.00 88.81 82 VAL A CA 1
ATOM 662 C C . VAL A 1 82 ? -13.267 -6.146 -1.135 1.00 88.81 82 VAL A C 1
ATOM 664 O O . VAL A 1 82 ? -13.810 -5.936 -2.217 1.00 88.81 82 VAL A O 1
ATOM 667 N N . VAL A 1 83 ? -12.060 -6.710 -1.058 1.00 88.94 83 VAL A N 1
ATOM 668 C CA . VAL A 1 83 ? -11.269 -7.066 -2.245 1.00 88.94 83 VAL A CA 1
ATOM 669 C C . VAL A 1 83 ? -11.953 -8.162 -3.066 1.00 88.94 83 VAL A C 1
ATOM 671 O O . VAL A 1 83 ? -11.981 -8.085 -4.293 1.00 88.94 83 VAL A O 1
ATOM 674 N N . LYS A 1 84 ? -12.547 -9.171 -2.416 1.00 89.75 84 LYS A N 1
ATOM 675 C CA . LYS A 1 84 ? -13.283 -10.238 -3.112 1.00 89.75 84 LYS A CA 1
ATOM 676 C C . LYS A 1 84 ? -14.527 -9.715 -3.825 1.00 89.75 84 LYS A C 1
ATOM 678 O O . LYS A 1 84 ? -14.782 -10.134 -4.950 1.00 89.75 84 LYS A O 1
ATOM 683 N N . GLU A 1 85 ? -15.282 -8.819 -3.195 1.00 88.94 85 GLU A N 1
ATOM 684 C CA . GLU A 1 85 ? -16.448 -8.171 -3.808 1.00 88.94 85 GLU A CA 1
ATOM 685 C C . GLU A 1 85 ? -16.041 -7.309 -5.012 1.00 88.94 85 GLU A C 1
ATOM 687 O O . GLU A 1 85 ? -16.654 -7.383 -6.080 1.00 88.94 85 GLU A O 1
ATOM 692 N N . HIS A 1 86 ? -14.945 -6.559 -4.873 1.00 87.94 86 HIS A N 1
ATOM 693 C CA . HIS A 1 86 ? -14.385 -5.765 -5.959 1.00 87.94 86 HIS A CA 1
ATOM 694 C C . HIS A 1 86 ? -13.972 -6.645 -7.152 1.00 87.94 86 HIS A C 1
ATOM 696 O O . HIS A 1 86 ? -14.380 -6.381 -8.281 1.00 87.94 86 HIS A O 1
ATOM 702 N N . TRP A 1 87 ? -13.249 -7.745 -6.912 1.00 88.44 87 TRP A N 1
ATOM 703 C CA . TRP A 1 87 ? -12.874 -8.694 -7.968 1.00 88.44 87 TRP A CA 1
ATOM 704 C C . TRP A 1 87 ? -14.067 -9.406 -8.601 1.00 88.44 87 TRP A C 1
ATOM 706 O O . TRP A 1 87 ? -14.023 -9.713 -9.789 1.00 88.44 87 TRP A O 1
ATOM 716 N N . ALA A 1 88 ? -15.127 -9.678 -7.839 1.00 89.38 88 ALA A N 1
ATOM 717 C CA . ALA A 1 88 ? -16.347 -10.259 -8.390 1.00 89.38 88 ALA A CA 1
ATOM 718 C C . ALA A 1 88 ? -17.056 -9.298 -9.360 1.00 89.38 88 ALA A C 1
ATOM 720 O O . ALA A 1 88 ? -17.688 -9.751 -10.309 1.00 89.38 88 ALA A O 1
ATOM 721 N N . THR A 1 89 ? -16.934 -7.987 -9.131 1.00 87.81 89 THR A N 1
ATOM 722 C CA . THR A 1 89 ? -17.606 -6.950 -9.928 1.00 87.81 89 THR A CA 1
ATOM 723 C C . THR A 1 89 ? -16.796 -6.550 -11.161 1.00 87.81 89 THR A C 1
ATOM 725 O O . THR A 1 89 ? -17.351 -6.444 -12.251 1.00 87.81 89 THR A O 1
ATOM 728 N N . TYR A 1 90 ? -15.489 -6.337 -10.997 1.00 85.06 90 TYR A N 1
ATOM 729 C CA . TYR A 1 90 ? -14.617 -5.775 -12.037 1.00 85.06 90 TYR A CA 1
ATOM 730 C C . TYR A 1 90 ? -13.658 -6.796 -12.661 1.00 85.06 90 TYR A C 1
ATOM 732 O O . TYR A 1 90 ? -12.977 -6.483 -13.631 1.00 85.06 90 TYR A O 1
ATOM 740 N N . GLY A 1 91 ? -13.609 -8.022 -12.135 1.00 81.69 91 GLY A N 1
ATOM 741 C CA . GLY A 1 91 ? -12.603 -9.012 -12.507 1.00 81.69 91 GLY A CA 1
ATOM 742 C C . GLY A 1 91 ? -11.289 -8.828 -11.743 1.00 81.69 91 GLY A C 1
ATOM 743 O O . GLY A 1 91 ? -11.055 -7.826 -11.064 1.00 81.69 91 GLY A O 1
ATOM 744 N N . ARG A 1 92 ? -10.423 -9.844 -11.811 1.00 77.75 92 ARG A N 1
ATOM 745 C CA . ARG A 1 92 ? -9.087 -9.815 -11.207 1.00 77.75 92 ARG A CA 1
ATOM 746 C C . ARG A 1 92 ? -8.048 -9.678 -12.311 1.00 77.75 92 ARG A C 1
ATOM 748 O O . ARG A 1 92 ? -7.772 -10.651 -13.005 1.00 77.75 92 ARG A O 1
ATOM 755 N N . ASN A 1 93 ? -7.442 -8.502 -12.412 1.00 68.38 93 ASN A N 1
ATOM 756 C CA . ASN A 1 93 ? -6.331 -8.281 -13.329 1.00 68.38 93 ASN A CA 1
ATOM 757 C C . ASN A 1 93 ? -5.060 -8.879 -12.724 1.00 68.38 93 ASN A C 1
ATOM 759 O O . ASN A 1 93 ? -4.697 -8.587 -11.582 1.00 68.38 93 ASN A O 1
ATOM 763 N N . PHE A 1 94 ? -4.419 -9.775 -13.470 1.00 52.94 94 PHE A N 1
ATOM 764 C CA . PHE A 1 94 ? -3.146 -10.379 -13.096 1.00 52.94 94 PHE A CA 1
ATOM 765 C C . PHE A 1 94 ? -2.045 -9.684 -13.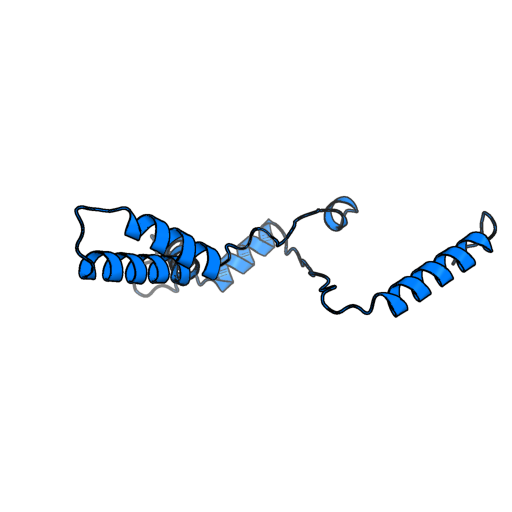894 1.00 52.94 94 PHE A C 1
ATOM 767 O O . PHE A 1 94 ? -1.661 -10.137 -14.969 1.00 52.94 94 PHE A O 1
ATOM 774 N N . PHE A 1 95 ? -1.575 -8.547 -13.384 1.00 51.06 95 PHE A N 1
ATOM 775 C CA . PHE A 1 95 ? -0.418 -7.870 -13.952 1.00 51.06 95 PHE A CA 1
ATOM 776 C C . PHE A 1 95 ? 0.838 -8.666 -13.586 1.00 51.06 95 PHE A C 1
ATOM 778 O O . PHE A 1 95 ? 1.182 -8.795 -12.411 1.00 51.06 95 PHE A O 1
ATOM 785 N N . SER A 1 96 ? 1.490 -9.252 -14.587 1.00 52.00 96 SER A N 1
ATOM 786 C CA . SER A 1 96 ? 2.824 -9.833 -14.434 1.00 52.00 96 SER A CA 1
ATOM 787 C C . SER A 1 96 ? 3.817 -8.814 -14.967 1.00 52.00 96 SER A C 1
ATOM 789 O O . SER A 1 96 ? 3.904 -8.624 -16.178 1.00 52.00 96 SER A O 1
ATOM 791 N N . ARG A 1 97 ? 4.546 -8.144 -14.070 1.00 59.53 97 ARG A N 1
ATOM 792 C CA . ARG A 1 97 ? 5.706 -7.347 -14.467 1.00 59.53 97 ARG A CA 1
ATOM 793 C C . ARG A 1 97 ? 6.774 -8.331 -14.932 1.00 59.53 97 ARG A C 1
ATOM 795 O O . ARG A 1 97 ? 7.243 -9.146 -14.139 1.00 59.53 97 ARG A O 1
ATOM 802 N N . TYR A 1 98 ? 7.104 -8.303 -16.218 1.00 57.25 98 TYR A N 1
ATOM 803 C CA . TYR A 1 98 ? 8.300 -8.982 -16.696 1.00 57.25 98 TYR A CA 1
ATOM 804 C C . TYR A 1 98 ? 9.489 -8.159 -16.213 1.00 57.25 98 TYR A C 1
ATOM 806 O O . TYR A 1 98 ? 9.732 -7.061 -16.708 1.00 57.25 98 TYR A O 1
ATOM 814 N N . ASP A 1 99 ? 10.156 -8.657 -15.179 1.00 59.31 99 ASP A N 1
ATOM 815 C CA . ASP A 1 99 ? 11.395 -8.079 -14.690 1.00 59.31 99 ASP A CA 1
ATOM 816 C C . ASP A 1 99 ? 12.506 -8.396 -15.697 1.00 59.31 99 ASP A C 1
ATOM 818 O O . ASP A 1 99 ? 12.960 -9.536 -15.811 1.00 59.31 99 ASP A O 1
ATOM 822 N N . TYR A 1 100 ? 12.847 -7.405 -16.520 1.00 60.88 100 TYR A N 1
ATOM 823 C CA . TYR A 1 100 ? 13.955 -7.492 -17.469 1.00 60.88 100 TYR A CA 1
ATOM 824 C C . TYR A 1 100 ? 15.255 -6.939 -16.877 1.00 60.88 100 TYR A C 1
ATOM 826 O O . TYR A 1 100 ? 16.259 -6.873 -17.596 1.00 60.88 100 TYR A O 1
ATOM 834 N N . GLU A 1 101 ? 15.264 -6.538 -15.599 1.00 57.06 101 GLU A N 1
ATOM 835 C CA . GLU A 1 101 ? 16.504 -6.165 -14.933 1.00 57.06 101 GLU A CA 1
ATOM 836 C C . GLU A 1 101 ? 17.447 -7.379 -14.914 1.00 57.06 101 GLU A C 1
ATOM 838 O O . GLU A 1 101 ? 17.034 -8.530 -14.785 1.00 57.06 101 GLU A O 1
ATOM 843 N N . GLU A 1 102 ? 18.730 -7.129 -15.178 1.00 58.09 102 GLU A N 1
ATOM 844 C CA . GLU A 1 102 ? 19.784 -8.151 -15.296 1.00 58.09 102 GLU A CA 1
ATOM 845 C C . GLU A 1 102 ? 19.640 -9.176 -16.445 1.00 58.09 102 GLU A C 1
ATOM 847 O O . GLU A 1 102 ? 20.452 -10.100 -16.549 1.00 58.09 102 GLU A O 1
ATOM 852 N N . CYS A 1 103 ? 18.690 -9.013 -17.375 1.00 65.56 103 CYS A N 1
ATOM 853 C CA . CYS A 1 103 ? 18.651 -9.861 -18.569 1.00 65.56 103 CYS A CA 1
ATOM 854 C C . CYS A 1 103 ? 19.909 -9.654 -19.433 1.00 65.56 103 CYS A C 1
ATOM 856 O O . CYS A 1 103 ? 20.155 -8.575 -19.980 1.00 65.56 103 CYS A O 1
ATOM 858 N N . GLU A 1 104 ? 20.702 -10.717 -19.601 1.00 73.44 104 GLU A N 1
ATOM 859 C CA . GLU A 1 104 ? 21.928 -10.694 -20.399 1.00 73.44 104 GLU A CA 1
ATOM 860 C C . GLU A 1 104 ? 21.611 -10.342 -21.863 1.00 73.44 104 GLU A C 1
ATOM 862 O O . GLU A 1 104 ? 21.040 -11.130 -22.626 1.00 73.44 104 GLU A O 1
ATOM 867 N N . SER A 1 105 ? 22.018 -9.138 -22.277 1.00 76.06 105 SER A N 1
ATOM 868 C CA . SER A 1 105 ? 21.724 -8.611 -23.614 1.00 76.06 105 SER A CA 1
ATOM 869 C C . SER A 1 105 ? 22.287 -9.497 -24.730 1.00 76.06 105 SER A C 1
ATOM 871 O O . SER A 1 105 ? 21.711 -9.574 -25.814 1.00 76.06 105 SER A O 1
ATOM 873 N N . GLU A 1 106 ? 23.397 -10.197 -24.482 1.00 77.75 106 GLU A N 1
ATOM 874 C CA . GLU A 1 106 ? 24.012 -11.084 -25.470 1.00 77.75 106 GLU A CA 1
ATOM 875 C C . GLU A 1 106 ? 23.120 -12.296 -25.795 1.00 77.75 106 GLU A C 1
ATOM 877 O O . GLU A 1 106 ? 22.906 -12.610 -26.970 1.00 77.75 106 GLU A O 1
ATOM 882 N N . GLY A 1 107 ? 22.552 -12.946 -24.775 1.00 79.06 107 GLY A N 1
ATOM 883 C CA . GLY A 1 107 ? 21.630 -14.073 -24.943 1.00 79.06 107 GLY A CA 1
ATOM 884 C C . GLY A 1 107 ? 20.331 -13.664 -25.640 1.00 79.06 107 GLY A C 1
ATOM 885 O O . GLY A 1 107 ? 19.893 -14.331 -26.583 1.00 79.06 107 GLY A O 1
ATOM 886 N N . ALA A 1 108 ? 19.764 -12.519 -25.251 1.00 77.69 108 ALA A N 1
ATOM 887 C CA . ALA A 1 108 ? 18.565 -11.964 -25.877 1.00 77.69 108 ALA A CA 1
ATOM 888 C C . ALA A 1 108 ? 18.789 -11.645 -27.366 1.00 77.69 108 ALA A C 1
ATOM 890 O O . ALA A 1 108 ? 17.987 -12.028 -28.221 1.00 77.69 108 ALA A O 1
ATOM 891 N N . ASN A 1 109 ? 19.927 -11.030 -27.702 1.00 83.25 109 ASN A N 1
ATOM 892 C CA . ASN A 1 109 ? 20.281 -10.718 -29.085 1.00 83.25 109 ASN A CA 1
ATOM 893 C C . ASN A 1 109 ? 20.465 -11.979 -29.943 1.00 83.25 109 ASN A C 1
ATOM 895 O O . ASN A 1 109 ? 20.026 -12.000 -31.095 1.00 83.25 109 ASN A O 1
ATOM 899 N N . LYS A 1 110 ? 21.055 -13.051 -29.392 1.00 86.81 110 LYS A N 1
ATOM 900 C CA . LYS A 1 110 ? 21.173 -14.349 -30.084 1.00 86.81 110 LYS A CA 1
ATOM 901 C C . LYS A 1 110 ? 19.804 -14.963 -30.375 1.00 86.81 110 LYS A C 1
ATOM 903 O O . LYS A 1 110 ? 19.581 -15.444 -31.486 1.00 86.81 110 LYS A O 1
ATOM 908 N N . MET A 1 111 ? 18.881 -14.906 -29.415 1.00 84.25 111 MET A N 1
ATOM 909 C CA . MET A 1 111 ? 17.511 -15.396 -29.589 1.00 84.25 111 MET A CA 1
ATOM 910 C C . MET A 1 111 ? 16.773 -14.617 -30.688 1.00 84.25 111 MET A C 1
ATOM 912 O O . MET A 1 111 ? 16.219 -15.221 -31.607 1.00 84.25 111 MET A O 1
ATOM 916 N N . VAL A 1 112 ? 16.853 -13.282 -30.674 1.00 86.06 112 VAL A N 1
ATOM 917 C CA . VAL A 1 112 ? 16.241 -12.431 -31.709 1.00 86.06 112 VAL A CA 1
ATOM 918 C C . VAL A 1 112 ? 16.860 -12.682 -33.087 1.00 86.06 112 VAL A C 1
ATOM 920 O O . VAL A 1 112 ? 16.137 -12.743 -34.084 1.00 86.06 112 VAL A O 1
ATOM 923 N N . ALA A 1 113 ? 18.181 -12.861 -33.171 1.00 87.62 113 ALA A N 1
ATOM 924 C CA . ALA A 1 113 ? 18.857 -13.188 -34.424 1.00 87.62 113 ALA A CA 1
ATOM 925 C C . ALA A 1 1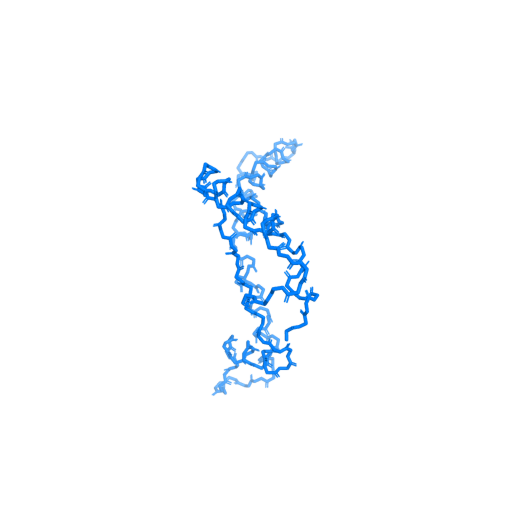13 ? 18.385 -14.538 -34.988 1.00 87.62 113 ALA A C 1
ATOM 927 O O . ALA A 1 113 ? 18.046 -14.618 -36.169 1.00 87.62 113 ALA A O 1
ATOM 928 N N . TYR A 1 114 ? 18.276 -15.564 -34.139 1.00 87.44 114 TYR A N 1
ATOM 929 C CA . TYR A 1 114 ? 17.764 -16.880 -34.525 1.00 87.44 114 TYR A CA 1
ATOM 930 C C . TYR A 1 114 ? 16.312 -16.822 -35.022 1.00 87.44 114 TYR A C 1
ATOM 932 O O . TYR A 1 114 ? 15.979 -17.429 -36.043 1.00 87.44 114 TYR A O 1
ATOM 940 N N . LEU A 1 115 ? 15.447 -16.051 -34.355 1.00 84.25 115 LEU A N 1
ATOM 941 C CA . LEU A 1 115 ? 14.064 -15.853 -34.795 1.00 84.25 115 LEU A CA 1
ATOM 942 C C . LEU A 1 115 ? 13.990 -15.145 -36.150 1.00 84.25 115 LEU A C 1
ATOM 944 O O . LEU A 1 115 ? 13.241 -15.577 -37.024 1.00 84.25 115 LEU A O 1
ATOM 948 N N . ARG A 1 116 ? 14.796 -14.098 -36.365 1.00 85.50 116 ARG A N 1
ATOM 949 C CA . ARG A 1 116 ? 14.875 -13.394 -37.658 1.00 85.50 116 ARG A CA 1
ATOM 950 C C . ARG A 1 116 ? 15.378 -14.307 -38.773 1.00 85.50 116 ARG A C 1
ATOM 952 O O . ARG A 1 116 ? 14.859 -14.273 -39.889 1.00 85.50 116 ARG A O 1
ATOM 959 N N . GLU A 1 117 ? 16.362 -15.148 -38.482 1.00 88.69 117 GLU A N 1
ATOM 960 C CA . GLU A 1 117 ? 16.884 -16.118 -39.441 1.00 88.69 117 GLU A CA 1
ATOM 961 C C . GLU A 1 117 ? 15.839 -17.196 -39.773 1.00 88.69 117 GLU A C 1
ATOM 963 O O . GLU A 1 117 ? 15.628 -17.522 -40.939 1.00 88.69 117 GLU A O 1
ATOM 968 N N . THR A 1 118 ? 15.123 -17.699 -38.769 1.00 81.88 118 THR A N 1
ATOM 969 C CA . THR A 1 118 ? 14.054 -18.691 -38.956 1.00 81.88 118 THR A CA 1
ATOM 970 C C . THR A 1 118 ? 12.886 -18.104 -39.751 1.00 81.88 118 THR A C 1
ATOM 972 O O . THR A 1 118 ? 12.421 -18.718 -40.709 1.00 81.88 118 THR A O 1
ATOM 975 N N . ALA A 1 119 ? 12.469 -16.878 -39.427 1.00 77.31 119 ALA A N 1
ATOM 976 C CA . ALA A 1 119 ? 11.410 -16.167 -40.138 1.00 77.31 119 ALA A CA 1
ATOM 977 C C . ALA A 1 119 ? 11.788 -15.868 -41.598 1.00 77.31 119 ALA A C 1
ATOM 979 O O . ALA A 1 119 ? 10.968 -16.062 -42.492 1.00 77.31 119 ALA A O 1
ATOM 980 N N . SER A 1 120 ? 13.034 -15.461 -41.863 1.00 80.06 120 SER A N 1
ATOM 981 C CA . SER A 1 120 ? 13.503 -15.180 -43.231 1.00 80.06 120 SER A CA 1
ATOM 982 C C . SER A 1 120 ? 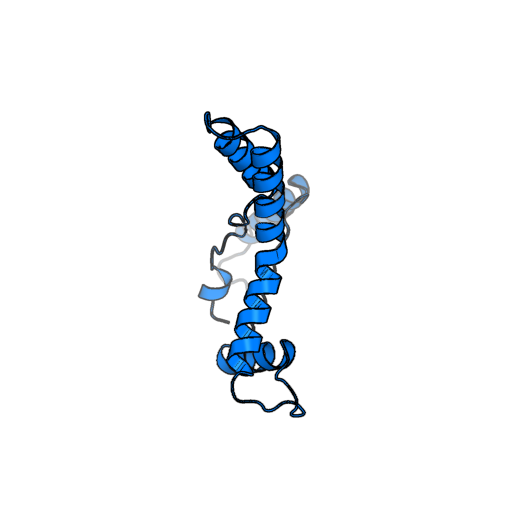13.666 -16.435 -44.096 1.00 80.06 120 SER A C 1
ATOM 984 O O . SER A 1 120 ? 13.566 -16.349 -45.319 1.00 80.06 120 SER A O 1
ATOM 986 N N . LYS A 1 121 ? 13.885 -17.604 -43.480 1.00 79.38 121 LYS A N 1
ATOM 987 C CA . LYS A 1 121 ? 13.914 -18.905 -44.168 1.00 79.38 121 LYS A CA 1
ATOM 988 C C . LYS A 1 121 ? 12.529 -19.531 -44.350 1.00 79.38 121 LYS A C 1
ATOM 990 O O . LYS A 1 121 ? 12.391 -20.416 -45.196 1.00 79.38 121 LYS A O 1
ATOM 995 N N . SER A 1 122 ? 11.530 -19.103 -43.578 1.00 69.44 122 SER A N 1
ATOM 996 C CA . SER A 1 122 ? 10.152 -19.587 -43.712 1.00 69.44 122 SER A CA 1
ATOM 997 C C . SER A 1 122 ? 9.517 -19.066 -45.002 1.00 69.44 122 SER A C 1
ATOM 999 O O . SER A 1 122 ? 9.700 -17.903 -45.373 1.00 69.44 122 SER A O 1
ATOM 1001 N N . LYS A 1 123 ? 8.794 -19.924 -45.727 1.00 69.88 123 LYS A N 1
ATOM 1002 C CA . LYS A 1 123 ? 8.070 -19.507 -46.933 1.00 69.88 123 LYS A CA 1
ATOM 1003 C C . LYS A 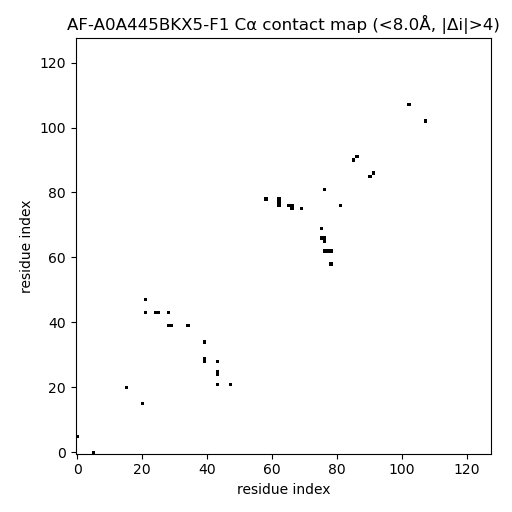1 123 ? 6.669 -19.046 -46.555 1.00 69.88 123 LYS A C 1
ATOM 1005 O O . LYS A 1 123 ? 6.086 -19.488 -45.568 1.00 69.88 123 LYS A O 1
ATOM 1010 N N . THR A 1 124 ? 6.096 -18.167 -47.375 1.00 57.47 124 THR A N 1
ATOM 1011 C CA . THR A 1 124 ? 4.716 -17.703 -47.202 1.00 57.47 124 THR A CA 1
ATOM 1012 C C . THR A 1 124 ? 3.759 -18.899 -47.184 1.00 57.47 124 THR A C 1
ATOM 1014 O O . THR A 1 124 ? 3.565 -19.547 -48.210 1.00 57.47 124 THR A O 1
ATOM 1017 N N . GLY A 1 125 ? 3.167 -19.180 -46.019 1.00 64.19 125 GLY A N 1
ATOM 1018 C CA . GLY A 1 125 ? 2.204 -20.268 -45.821 1.00 64.19 125 GLY A CA 1
ATOM 1019 C C . GLY A 1 125 ? 2.655 -21.396 -44.888 1.00 64.19 125 GLY A C 1
ATOM 1020 O O . GLY A 1 125 ? 1.833 -22.262 -44.586 1.00 64.19 125 GLY A O 1
ATOM 1021 N N . ASP A 1 126 ? 3.897 -21.385 -44.397 1.00 60.91 126 ASP A N 1
ATOM 1022 C CA . ASP A 1 126 ? 4.345 -22.360 -43.399 1.00 60.91 126 ASP A CA 1
ATOM 1023 C C . ASP A 1 126 ? 3.662 -22.092 -42.046 1.00 60.91 126 ASP A C 1
ATOM 1025 O O . ASP A 1 126 ? 3.689 -20.976 -41.522 1.00 60.91 126 ASP A O 1
ATOM 1029 N N . LYS A 1 127 ? 3.006 -23.118 -41.490 1.00 58.91 127 LYS A N 1
ATOM 1030 C CA . LYS A 1 127 ? 2.414 -23.074 -40.147 1.00 58.91 127 LYS A CA 1
ATOM 1031 C C . LYS A 1 127 ? 3.387 -23.703 -39.157 1.00 58.91 127 LYS A C 1
ATOM 1033 O O . LYS A 1 127 ? 3.749 -24.867 -39.328 1.00 58.91 127 LYS A O 1
ATOM 1038 N N . PHE A 1 128 ? 3.781 -22.914 -38.164 1.00 55.69 128 PHE A N 1
ATOM 1039 C CA . PHE A 1 128 ? 4.521 -23.353 -36.984 1.00 55.69 128 PHE A CA 1
ATOM 1040 C C . PHE A 1 128 ? 3.564 -23.904 -35.926 1.00 55.69 128 PHE A C 1
ATOM 1042 O O . PHE A 1 128 ? 2.441 -23.355 -35.816 1.00 55.69 128 PHE A O 1
#

Solvent-accessible surface area (backbone atoms only — not comparable to full-atom values): 8181 Å² total; per-residue (Å²): 135,60,75,66,71,78,64,59,83,77,70,77,79,81,62,80,53,64,66,59,54,52,50,54,47,53,57,58,54,63,72,45,87,92,56,54,73,66,56,46,52,48,52,52,56,51,52,55,49,48,64,75,41,42,68,60,53,51,51,51,52,54,44,47,62,78,37,69,88,59,57,96,89,57,89,73,72,47,72,68,55,55,52,51,53,48,32,72,75,75,50,77,85,82,84,75,82,81,79,64,77,88,60,59,64,68,62,53,52,51,52,53,49,51,51,53,52,52,57,71,70,50,59,98,84,72,83,130

Organism: Arachis hypogaea (NCBI:txid3818)

Sequence (128 aa):
MELEEVLSEGDSEDEVDDEVADFEELRRLGNFDNVTNAEKKFMHMWNSFIRKQQAVLAWLSIIAHHNKDKKAGEKLISVVDVVKEHWATYGRNFFSRYDYEECESEGANKMVAYLRETASKSKTGDKF

Radius of gyration: 25.6 Å; Cα contacts (8 Å, |Δi|>4): 22; chains: 1; bounding box: 48×55×66 Å

Secondary structure (DSSP, 8-state):
--HHHHT----GGGS--HHHHHHHHHHHHHT-TTS-HHHHHHHHHHHHHHHHHHHHHHHHHHHHHHTTT--TTS-PPPHHHHHHHHHHHH----------TT--HHHHHHHHHHHHHHHHHS-TT---

Foldseek 3Di:
DDPVLVPPPPDPVPPDDLVVVLVVLLVVLVPDPPDDPVRSVVVSVVVSVCVVCVVVVVLVVVQCVQCVPPDDPDDGDDPVNVVVVVCVVPNDDDDDPPPCPPPDVVVVVVVVVVVVVVVVPDDPPDDD

InterPro domains:
  IPR019135 Polycomb protein, VEFS-Box [PF09733] (1-56)
  IPR036900 Alpha-D-phosphohexomutase, C-terminal domain superfamily [SSF55957] (92-122)
  IPR045244 Phosphoglucomutase [PTHR22573] (55-126)